Protein AF-A0A742RBG1-F1 (afdb_monomer)

Organism: Salmonella enterica (NCBI:txid28901)

Foldseek 3Di:
DPPPVVVLVVVLVVVLVCQQVFHKDKDFPPAPPVGRVSVVVLVVCVVVPQWDWDDDPTMIIIHGDPPHHPPPPVVPPD

Nearest PDB structures (foldseek):
  8b2l-assembly1_l1  TM=6.372E-01  e=3.896E-02  Nicotiana tabacum
  6zj3-assembly1_SN  TM=6.360E-01  e=5.472E-02  Euglena gracilis
  7tbu-assembly1_A  TM=5.996E-01  e=3.690E+00  Candida albicans Ca6
  7tbu-assembly2_B  TM=5.692E-01  e=3.690E+00  Candida albicans Ca6
  7u5s-assembly1_B  TM=5.754E-01  e=4.842E+00  Candida albicans

Structure (mmCIF, N/CA/C/O backbone):
data_AF-A0A742RBG1-F1
#
_entry.id   AF-A0A742RBG1-F1
#
loop_
_atom_site.group_PDB
_atom_site.id
_atom_site.type_symbol
_atom_site.label_atom_id
_atom_site.label_alt_id
_atom_site.label_comp_id
_atom_site.label_asym_id
_atom_site.label_entity_id
_atom_site.label_seq_id
_atom_site.pdbx_PDB_ins_code
_atom_site.Cartn_x
_atom_site.Cartn_y
_atom_site.Cartn_z
_atom_site.occupancy
_atom_site.B_iso_or_equiv
_atom_site.auth_seq_id
_atom_site.auth_comp_id
_atom_site.auth_asym_id
_atom_site.auth_atom_id
_atom_site.pdbx_PDB_model_num
ATOM 1 N N . MET A 1 1 ? 29.097 -0.274 6.419 1.00 35.00 1 MET A N 1
ATOM 2 C CA . MET A 1 1 ? 28.034 0.649 6.880 1.00 35.00 1 MET A CA 1
ATOM 3 C C . MET A 1 1 ? 26.689 0.145 6.362 1.00 35.00 1 MET A C 1
ATOM 5 O O . MET A 1 1 ? 26.402 0.304 5.185 1.00 35.00 1 MET A O 1
ATOM 9 N N . ASN A 1 2 ? 25.898 -0.526 7.209 1.00 37.50 2 ASN A N 1
ATOM 10 C CA . ASN A 1 2 ? 24.567 -1.061 6.868 1.00 37.50 2 ASN A CA 1
ATOM 11 C C . ASN A 1 2 ? 23.485 0.029 6.993 1.00 37.50 2 ASN A C 1
ATOM 13 O O . ASN A 1 2 ? 22.590 -0.043 7.832 1.00 37.50 2 ASN A O 1
ATOM 17 N N . THR A 1 3 ? 23.584 1.074 6.174 1.00 42.94 3 THR A N 1
ATOM 18 C 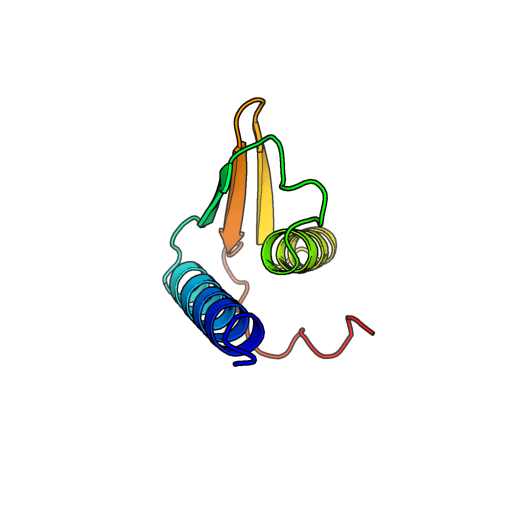CA . THR A 1 3 ? 22.729 2.274 6.249 1.00 42.94 3 THR A CA 1
ATOM 19 C C . THR A 1 3 ? 21.378 2.108 5.533 1.00 42.94 3 THR A C 1
ATOM 21 O O . THR A 1 3 ? 20.538 3.001 5.571 1.00 42.94 3 THR A O 1
ATOM 24 N N . THR A 1 4 ? 21.139 0.970 4.875 1.00 53.44 4 THR A N 1
ATOM 25 C CA . THR A 1 4 ? 20.000 0.776 3.958 1.00 53.44 4 THR A CA 1
ATOM 26 C C . THR A 1 4 ? 18.714 0.313 4.654 1.00 53.44 4 THR A C 1
ATOM 28 O O . THR A 1 4 ? 17.618 0.592 4.174 1.00 53.44 4 THR A O 1
ATOM 31 N N . ASN A 1 5 ? 18.816 -0.381 5.794 1.00 52.97 5 ASN A N 1
ATOM 32 C CA . ASN A 1 5 ? 17.650 -0.968 6.474 1.00 52.97 5 ASN A CA 1
ATOM 33 C C . ASN A 1 5 ? 16.964 -0.006 7.456 1.00 52.97 5 ASN A C 1
ATOM 35 O O . ASN A 1 5 ? 15.739 -0.018 7.571 1.00 52.97 5 ASN A O 1
ATOM 39 N N . SER A 1 6 ? 17.722 0.868 8.123 1.00 55.41 6 SER A N 1
ATOM 40 C CA . SER A 1 6 ? 17.165 1.855 9.059 1.00 55.41 6 SER A CA 1
ATOM 41 C C . SER A 1 6 ? 16.358 2.947 8.348 1.00 55.41 6 SER A C 1
ATOM 43 O O . SER A 1 6 ? 15.314 3.357 8.858 1.00 55.41 6 SER A O 1
ATOM 45 N N . GLY A 1 7 ? 16.788 3.368 7.151 1.00 61.34 7 GLY A N 1
ATOM 46 C CA . GLY A 1 7 ? 16.030 4.286 6.291 1.00 61.34 7 GLY A CA 1
ATOM 47 C C . GLY A 1 7 ? 14.676 3.700 5.887 1.00 61.34 7 GLY A C 1
ATOM 48 O O . GLY A 1 7 ? 13.640 4.297 6.158 1.00 61.34 7 GLY A O 1
ATOM 49 N N . ARG A 1 8 ? 14.671 2.456 5.389 1.00 70.31 8 ARG A N 1
ATOM 50 C CA . ARG A 1 8 ? 13.450 1.749 4.962 1.00 70.31 8 ARG A CA 1
ATOM 51 C C . ARG A 1 8 ? 12.417 1.581 6.079 1.00 70.31 8 ARG A C 1
ATOM 53 O O . ARG A 1 8 ? 11.223 1.724 5.829 1.00 70.31 8 ARG A O 1
ATOM 60 N N . PHE A 1 9 ? 12.857 1.300 7.307 1.00 74.06 9 PHE A N 1
ATOM 61 C CA . PHE A 1 9 ? 11.944 1.194 8.449 1.00 74.06 9 PHE A CA 1
ATOM 62 C C . PHE A 1 9 ? 11.344 2.553 8.837 1.00 74.06 9 PHE A C 1
ATOM 64 O O . PHE A 1 9 ? 10.148 2.649 9.108 1.00 74.06 9 PHE A O 1
ATOM 71 N N . ARG A 1 10 ? 12.139 3.630 8.817 1.00 79.56 10 ARG A N 1
ATOM 72 C CA . ARG A 1 10 ? 11.628 4.989 9.062 1.00 79.56 10 ARG A CA 1
ATOM 73 C C . ARG A 1 10 ? 10.634 5.427 7.987 1.00 79.56 10 ARG A C 1
ATOM 75 O O . ARG A 1 10 ? 9.596 5.990 8.331 1.00 79.56 10 ARG A O 1
ATOM 82 N N . ASP A 1 11 ? 10.907 5.111 6.723 1.00 80.94 11 ASP A N 1
ATOM 83 C CA . ASP A 1 11 ? 10.009 5.394 5.598 1.00 80.94 11 ASP A CA 1
ATOM 84 C C . ASP A 1 11 ? 8.681 4.644 5.735 1.00 80.94 11 ASP A C 1
ATOM 86 O O . ASP A 1 11 ? 7.612 5.208 5.487 1.00 80.94 11 ASP A O 1
ATOM 90 N N . PHE A 1 12 ? 8.736 3.394 6.204 1.00 84.56 12 PHE A N 1
ATOM 91 C CA . PHE A 1 12 ? 7.554 2.610 6.540 1.00 84.56 12 PHE A CA 1
ATOM 92 C C . PHE A 1 12 ? 6.733 3.274 7.652 1.00 84.56 12 PHE A C 1
ATOM 94 O O . PHE A 1 12 ? 5.557 3.565 7.447 1.00 84.56 12 PHE A O 1
ATOM 101 N N . ILE A 1 13 ? 7.340 3.592 8.800 1.00 85.38 13 ILE A N 1
ATOM 102 C CA . ILE A 1 13 ? 6.629 4.235 9.919 1.00 85.38 13 ILE A CA 1
ATOM 103 C C . ILE A 1 13 ? 6.033 5.585 9.499 1.00 85.38 13 ILE A C 1
ATOM 105 O O . ILE A 1 13 ? 4.890 5.891 9.838 1.00 85.38 13 ILE A O 1
ATOM 109 N N . SER A 1 14 ? 6.777 6.380 8.727 1.00 88.62 14 SER A N 1
ATOM 110 C CA . SER A 1 14 ? 6.290 7.646 8.172 1.00 88.62 14 SER A CA 1
ATOM 111 C C . SER A 1 14 ? 5.069 7.427 7.274 1.00 88.62 14 SER A C 1
ATOM 113 O O . SER A 1 14 ? 4.047 8.091 7.437 1.00 88.62 14 SER A O 1
ATOM 115 N N . THR A 1 15 ? 5.133 6.434 6.386 1.00 90.62 15 THR A N 1
ATOM 116 C CA . THR A 1 15 ? 4.029 6.041 5.501 1.00 90.62 15 THR A CA 1
ATOM 117 C C . THR A 1 15 ? 2.778 5.651 6.284 1.00 90.62 15 THR A C 1
ATOM 119 O O . THR A 1 15 ? 1.695 6.161 5.997 1.00 90.62 15 THR A O 1
ATOM 122 N N . MET A 1 16 ? 2.925 4.811 7.310 1.00 88.81 16 MET A N 1
ATOM 123 C CA . MET A 1 16 ? 1.803 4.376 8.143 1.00 88.81 16 MET A CA 1
ATOM 124 C C . MET A 1 16 ? 1.154 5.558 8.866 1.00 88.81 16 MET A C 1
ATOM 126 O O . MET A 1 16 ? -0.055 5.740 8.762 1.00 88.81 16 MET A O 1
ATOM 130 N N . ARG A 1 17 ? 1.948 6.446 9.478 1.00 89.88 17 ARG A N 1
ATOM 131 C CA . ARG A 1 17 ? 1.430 7.657 10.143 1.00 89.88 17 ARG A CA 1
ATOM 132 C C . ARG A 1 17 ? 0.688 8.594 9.192 1.00 89.88 17 ARG A C 1
ATOM 134 O O . ARG A 1 17 ? -0.278 9.242 9.590 1.00 89.88 17 ARG A O 1
ATOM 141 N N . ARG A 1 18 ? 1.136 8.707 7.938 1.00 91.88 18 ARG A N 1
ATOM 142 C CA . ARG A 1 18 ? 0.434 9.505 6.918 1.00 91.88 18 ARG A CA 1
ATOM 143 C C . ARG A 1 18 ? -0.937 8.905 6.611 1.00 91.88 1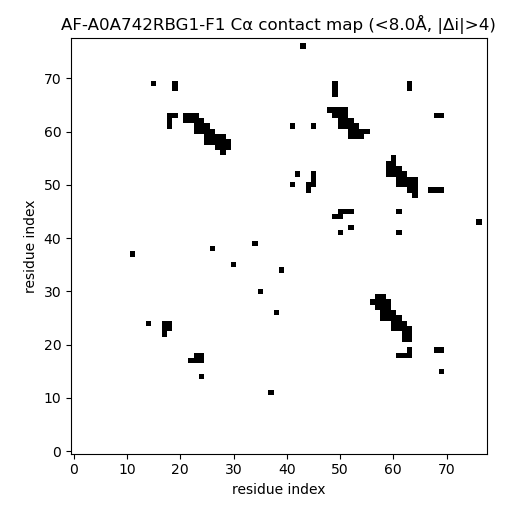8 ARG A C 1
ATOM 145 O O . ARG A 1 18 ? -1.918 9.644 6.588 1.00 91.88 18 ARG A O 1
ATOM 152 N N . LEU A 1 19 ? -1.015 7.585 6.455 1.00 91.88 19 LEU A N 1
ATOM 153 C CA . LEU A 1 19 ? -2.279 6.882 6.227 1.00 91.88 19 LEU A CA 1
ATOM 154 C C . LEU A 1 19 ? -3.227 6.975 7.434 1.00 91.88 19 LEU A C 1
ATOM 156 O O . LEU A 1 19 ? -4.417 7.200 7.233 1.00 91.88 19 LEU A O 1
ATOM 160 N N . GLU A 1 20 ? -2.718 6.876 8.668 1.00 89.00 20 GLU A N 1
ATOM 161 C CA . GLU A 1 20 ? -3.507 7.052 9.905 1.00 89.00 20 GLU A CA 1
ATOM 162 C C . GLU A 1 20 ? -4.132 8.446 9.994 1.00 89.00 20 GLU A C 1
ATOM 164 O O . GLU A 1 20 ? -5.269 8.603 10.425 1.00 89.00 20 GLU A O 1
ATOM 169 N N . ARG A 1 21 ? -3.422 9.468 9.508 1.00 90.94 21 ARG A N 1
ATOM 170 C CA . ARG A 1 21 ? -3.936 10.843 9.390 1.00 90.94 21 ARG A CA 1
ATOM 171 C C . ARG A 1 21 ? -4.910 11.028 8.220 1.00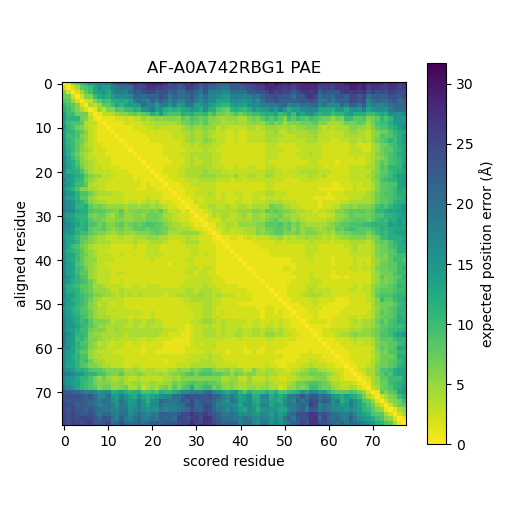 90.94 21 ARG A C 1
ATOM 173 O O . ARG A 1 21 ? -5.284 12.156 7.912 1.00 90.94 21 ARG A O 1
ATOM 180 N N . GLY A 1 22 ? -5.275 9.952 7.525 1.00 89.81 22 GLY A N 1
ATOM 181 C CA . GLY A 1 22 ? -6.163 9.978 6.366 1.00 89.81 22 GLY A CA 1
ATOM 182 C C . GLY A 1 22 ? -5.520 10.517 5.086 1.00 89.81 22 GLY A C 1
ATOM 183 O O . GLY A 1 22 ? -6.238 10.751 4.110 1.00 89.81 22 GLY A O 1
ATOM 184 N N . GLN A 1 23 ? -4.195 10.712 5.060 1.00 94.06 23 GLN A N 1
ATOM 185 C CA . GLN A 1 23 ? -3.489 11.157 3.860 1.00 94.06 23 GLN A CA 1
ATOM 186 C C . GLN A 1 23 ? -3.357 10.016 2.851 1.00 94.06 23 GLN A C 1
ATOM 188 O O . GLN A 1 23 ? -3.190 8.851 3.211 1.00 94.06 23 GLN A O 1
ATOM 193 N N . THR A 1 24 ? -3.368 10.371 1.570 1.00 94.44 24 THR A N 1
ATOM 194 C CA . THR A 1 24 ? -3.038 9.442 0.491 1.00 94.44 24 THR A CA 1
ATOM 195 C C . THR A 1 24 ? -1.524 9.284 0.389 1.00 94.44 24 THR A C 1
ATOM 197 O O . THR A 1 24 ? -0.779 10.267 0.390 1.00 94.44 24 THR A O 1
ATOM 200 N N . VAL A 1 25 ? -1.068 8.041 0.270 1.00 94.19 25 VAL A N 1
ATOM 201 C CA . VAL A 1 25 ? 0.328 7.707 -0.023 1.00 94.19 25 VAL A CA 1
ATOM 202 C C . VAL A 1 25 ? 0.429 7.218 -1.457 1.00 94.19 25 VAL A C 1
ATOM 204 O O . VAL A 1 25 ? -0.406 6.446 -1.920 1.00 94.19 25 VAL A O 1
ATOM 207 N N . MET A 1 26 ? 1.466 7.665 -2.156 1.00 94.25 26 MET A N 1
ATOM 208 C CA . MET A 1 26 ? 1.653 7.413 -3.575 1.00 94.25 26 MET A CA 1
ATOM 209 C C . MET A 1 26 ? 3.043 6.846 -3.856 1.00 94.25 26 MET A C 1
ATOM 211 O O . MET A 1 26 ? 4.035 7.318 -3.304 1.00 94.25 26 MET A O 1
ATOM 215 N N . PHE A 1 27 ? 3.104 5.857 -4.747 1.00 91.25 27 PHE A N 1
ATOM 216 C CA . PHE A 1 27 ? 4.348 5.287 -5.261 1.00 91.25 27 PHE A CA 1
ATOM 217 C C . PHE A 1 27 ? 4.401 5.428 -6.777 1.00 91.25 27 PHE A C 1
ATOM 219 O O . PHE A 1 27 ? 3.508 4.938 -7.470 1.00 91.25 27 PHE A O 1
ATOM 226 N N . HIS A 1 28 ? 5.453 6.067 -7.282 1.00 91.00 28 HIS A N 1
ATOM 227 C CA . HIS A 1 28 ? 5.689 6.220 -8.715 1.00 91.00 28 HIS A CA 1
ATOM 228 C C . HIS A 1 28 ? 6.107 4.903 -9.374 1.00 91.00 28 HIS A C 1
ATOM 230 O O . HIS A 1 28 ? 6.729 4.040 -8.749 1.00 91.00 28 HIS A O 1
ATOM 236 N N . LYS A 1 29 ? 5.755 4.776 -10.652 1.00 86.94 29 LYS A N 1
ATOM 237 C CA . LYS A 1 29 ? 6.149 3.694 -11.550 1.00 86.94 29 LYS A CA 1
ATOM 238 C C . LYS A 1 29 ? 7.210 4.208 -12.546 1.00 86.94 29 LYS A C 1
ATOM 240 O O . LYS A 1 29 ? 7.190 5.395 -12.865 1.00 86.94 29 LYS A O 1
ATOM 245 N N . PRO A 1 30 ? 8.092 3.338 -13.070 1.00 87.12 30 PRO A N 1
ATOM 246 C CA . PRO A 1 30 ? 8.205 1.920 -12.738 1.00 87.12 30 PRO A CA 1
ATOM 247 C C . PRO A 1 30 ? 8.741 1.721 -11.317 1.00 87.12 30 PRO A C 1
ATOM 249 O O . PRO A 1 30 ? 9.513 2.529 -10.804 1.00 87.12 30 PRO A O 1
ATOM 252 N N . TYR A 1 31 ? 8.300 0.649 -10.660 1.00 80.50 31 TYR A N 1
ATOM 253 C CA . TYR A 1 31 ? 8.878 0.281 -9.372 1.00 80.50 31 TYR A CA 1
ATOM 254 C C . TYR A 1 31 ? 10.363 -0.068 -9.555 1.00 80.50 31 TYR A C 1
ATOM 256 O O . TYR A 1 31 ? 10.739 -0.552 -10.626 1.00 80.50 31 TYR A O 1
ATOM 264 N N . PRO A 1 32 ? 11.208 0.138 -8.528 1.00 83.50 32 PRO A N 1
ATOM 265 C CA . PRO A 1 32 ? 12.596 -0.299 -8.581 1.00 83.50 32 PRO A CA 1
ATOM 266 C C . PRO A 1 32 ? 12.682 -1.789 -8.954 1.00 83.50 32 PRO A C 1
ATOM 268 O O . PRO A 1 32 ? 11.828 -2.558 -8.507 1.00 83.50 32 PRO A O 1
ATOM 271 N N . PRO A 1 33 ? 13.715 -2.234 -9.693 1.00 81.38 33 PRO A N 1
ATOM 272 C CA . PRO A 1 33 ? 13.880 -3.646 -10.063 1.00 81.38 33 PRO A CA 1
ATOM 273 C C . PRO A 1 33 ? 13.938 -4.590 -8.854 1.00 81.38 33 PRO A C 1
ATOM 275 O O . PRO A 1 33 ? 13.529 -5.741 -8.927 1.00 81.38 33 PRO A O 1
ATOM 278 N N . THR A 1 34 ? 14.413 -4.080 -7.716 1.00 83.56 34 THR A N 1
ATOM 279 C CA . THR A 1 34 ? 14.471 -4.788 -6.428 1.00 83.56 34 THR A CA 1
ATOM 280 C C . THR A 1 34 ? 13.142 -4.778 -5.663 1.00 83.56 34 THR A C 1
ATOM 282 O O . THR A 1 34 ? 13.063 -5.279 -4.542 1.00 83.56 34 THR A O 1
ATOM 285 N N . GLY A 1 35 ? 12.093 -4.207 -6.258 1.00 81.50 35 GLY A N 1
ATOM 286 C CA . GLY A 1 35 ? 10.790 -4.001 -5.648 1.00 81.50 35 GLY A CA 1
ATOM 287 C C . GLY A 1 35 ? 10.766 -2.858 -4.633 1.00 81.50 35 GLY A C 1
ATOM 288 O O . GLY A 1 35 ? 11.763 -2.197 -4.337 1.00 81.50 35 GLY A O 1
ATOM 289 N N . ASN A 1 36 ? 9.580 -2.617 -4.078 1.00 85.88 36 ASN A N 1
ATOM 290 C CA . ASN A 1 36 ? 9.386 -1.701 -2.962 1.00 85.88 36 ASN A CA 1
ATOM 291 C C . ASN A 1 36 ? 8.617 -2.439 -1.851 1.00 85.88 36 ASN A C 1
ATOM 293 O O . ASN A 1 36 ? 7.410 -2.649 -1.998 1.00 85.88 36 ASN A O 1
ATOM 297 N N . PRO A 1 37 ? 9.288 -2.839 -0.752 1.00 84.56 37 PRO A N 1
ATOM 298 C CA . PRO A 1 37 ? 8.658 -3.594 0.333 1.00 84.56 37 PRO A CA 1
ATOM 299 C C . PRO A 1 37 ? 7.450 -2.886 0.955 1.00 84.56 37 PRO A C 1
ATOM 301 O O . PRO A 1 37 ? 6.469 -3.539 1.303 1.00 84.56 37 PRO A O 1
ATOM 304 N N . VAL A 1 38 ? 7.484 -1.551 1.048 1.00 88.12 38 VAL A N 1
ATOM 305 C CA . VAL A 1 38 ? 6.364 -0.765 1.581 1.00 88.12 38 VAL A CA 1
ATOM 306 C C . VAL A 1 38 ? 5.177 -0.840 0.624 1.00 88.12 38 VAL A C 1
ATOM 308 O O . VAL A 1 38 ? 4.074 -1.166 1.048 1.00 88.12 38 VAL A O 1
ATOM 311 N N . ALA A 1 39 ? 5.396 -0.629 -0.676 1.00 88.50 39 ALA A N 1
ATOM 312 C CA . ALA A 1 39 ? 4.330 -0.746 -1.673 1.00 88.50 39 ALA A CA 1
ATOM 313 C C . ALA A 1 39 ? 3.734 -2.165 -1.729 1.00 88.50 39 ALA A C 1
ATOM 315 O O . ALA A 1 39 ? 2.522 -2.312 -1.876 1.00 88.50 39 ALA A O 1
ATOM 316 N N . PHE A 1 40 ? 4.567 -3.202 -1.574 1.00 88.25 40 PHE A N 1
ATOM 317 C CA . PHE A 1 40 ? 4.111 -4.590 -1.475 1.00 88.25 40 PHE A CA 1
ATOM 318 C C . PHE A 1 40 ? 3.200 -4.799 -0.258 1.00 88.25 40 PHE A C 1
ATOM 320 O O . PHE A 1 40 ? 2.092 -5.319 -0.392 1.00 88.25 40 PHE A O 1
ATOM 327 N N . TYR A 1 41 ? 3.633 -4.338 0.917 1.00 87.75 41 TYR A N 1
ATOM 32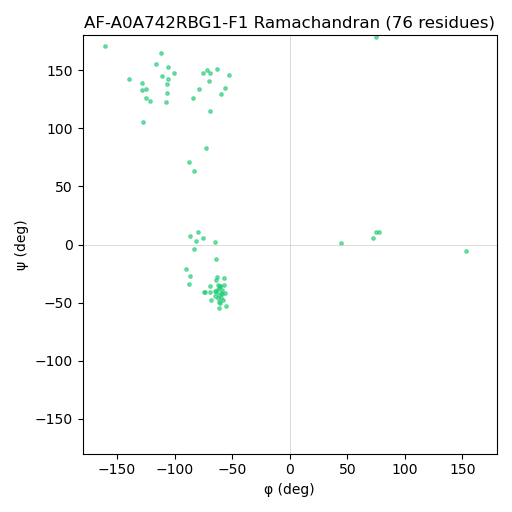8 C CA . TYR A 1 41 ? 2.859 -4.449 2.150 1.00 87.75 41 TYR A CA 1
ATOM 329 C C . TYR A 1 41 ? 1.517 -3.704 2.075 1.00 87.75 41 TYR A C 1
ATOM 331 O O . TYR A 1 41 ? 0.476 -4.248 2.439 1.00 87.75 41 TYR A O 1
ATOM 339 N N . 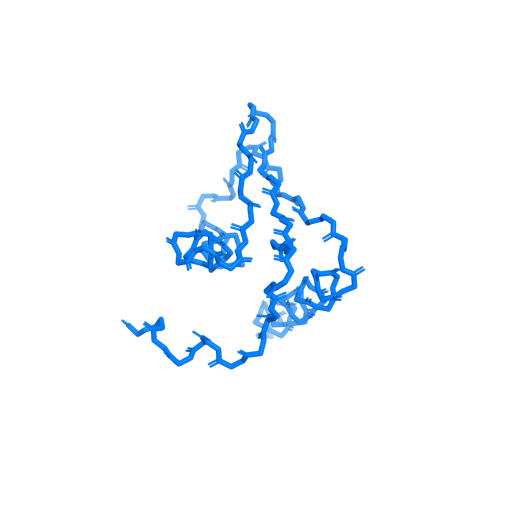LEU A 1 42 ? 1.507 -2.485 1.531 1.00 90.75 42 LEU A N 1
ATOM 340 C CA . LEU A 1 42 ? 0.267 -1.733 1.312 1.00 90.75 42 LEU A CA 1
ATOM 341 C C . LEU A 1 42 ? -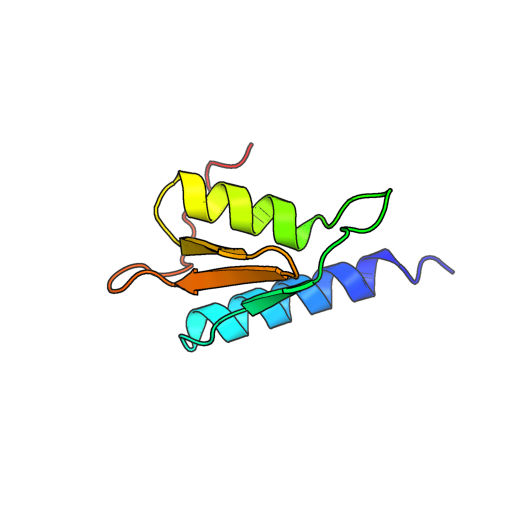0.657 -2.420 0.296 1.00 90.75 42 LEU A C 1
ATOM 343 O O . LEU A 1 42 ? -1.879 -2.337 0.426 1.00 90.75 42 LEU A O 1
ATOM 347 N N . GLY A 1 43 ? -0.091 -3.138 -0.679 1.00 91.19 43 GLY A N 1
ATOM 348 C CA . GLY A 1 43 ? -0.833 -4.038 -1.559 1.00 91.19 43 GLY A CA 1
ATOM 349 C C . GLY A 1 43 ? -1.623 -5.076 -0.764 1.00 91.19 43 GLY A C 1
ATOM 350 O O . GLY A 1 43 ? -2.842 -5.123 -0.888 1.00 91.19 43 GLY A O 1
ATOM 351 N N . ARG A 1 44 ? -0.962 -5.800 0.147 1.00 90.50 44 ARG A N 1
ATOM 352 C CA . ARG A 1 44 ? -1.619 -6.787 1.025 1.00 90.50 44 ARG A CA 1
ATOM 353 C C . ARG A 1 44 ? -2.719 -6.173 1.888 1.00 90.50 44 ARG A C 1
ATOM 355 O O . ARG A 1 44 ? -3.797 -6.745 1.998 1.00 90.50 44 ARG A O 1
ATOM 362 N N . LEU A 1 45 ? -2.477 -4.993 2.466 1.00 89.50 45 LEU A N 1
ATOM 363 C CA . LEU A 1 45 ? -3.499 -4.275 3.239 1.00 89.50 45 LEU A CA 1
ATOM 364 C C . LEU A 1 45 ? -4.705 -3.853 2.388 1.00 89.50 45 LEU A C 1
ATOM 366 O O . LEU A 1 45 ? -5.818 -3.732 2.900 1.00 89.50 45 LEU A O 1
ATOM 370 N N . SER A 1 46 ? -4.492 -3.631 1.094 1.00 91.25 46 SER A N 1
ATOM 371 C CA . SER A 1 46 ? -5.579 -3.357 0.157 1.00 91.25 46 SER A CA 1
ATOM 372 C C . SER A 1 46 ? -6.384 -4.620 -0.142 1.00 91.25 46 SER A C 1
ATOM 374 O O . SER A 1 46 ? -7.610 -4.568 -0.138 1.00 91.25 46 SER A O 1
ATOM 376 N N . ASP A 1 47 ? -5.708 -5.759 -0.315 1.00 90.50 47 ASP A N 1
ATOM 377 C CA . ASP A 1 47 ? -6.348 -7.055 -0.579 1.00 90.50 47 ASP A CA 1
ATOM 378 C C . ASP A 1 47 ? -7.261 -7.494 0.582 1.00 90.50 47 ASP A C 1
ATOM 380 O O . ASP A 1 47 ? -8.334 -8.047 0.354 1.00 90.50 47 ASP A O 1
ATOM 384 N N . VAL A 1 48 ? -6.890 -7.185 1.833 1.00 88.44 48 VAL A N 1
ATOM 385 C CA . VAL A 1 48 ? -7.723 -7.453 3.027 1.00 88.44 48 VAL A CA 1
ATOM 386 C C . VAL A 1 48 ? -8.725 -6.331 3.347 1.00 88.44 48 VAL A C 1
ATOM 388 O O . VAL A 1 48 ? -9.372 -6.346 4.395 1.00 88.44 48 VAL A O 1
ATOM 391 N N . GLY A 1 49 ? -8.855 -5.335 2.466 1.00 90.12 49 GLY A N 1
ATOM 392 C CA . GLY A 1 49 ? -9.871 -4.283 2.550 1.00 90.12 49 GLY A CA 1
ATOM 393 C C . GLY A 1 49 ? -9.609 -3.171 3.572 1.00 90.12 49 GLY A C 1
ATOM 394 O O . GLY A 1 49 ? -10.513 -2.367 3.815 1.00 90.12 49 GLY A O 1
ATOM 395 N N . VAL A 1 50 ? -8.404 -3.097 4.151 1.00 91.50 50 VAL A N 1
ATOM 396 C CA . VAL A 1 50 ? -7.986 -2.011 5.062 1.00 91.50 50 VAL A CA 1
ATOM 397 C C . VAL A 1 50 ? -7.703 -0.731 4.274 1.00 91.50 50 VAL A C 1
ATOM 399 O O . VAL A 1 50 ? -8.093 0.364 4.687 1.00 91.50 50 VAL A O 1
ATOM 402 N N . LEU A 1 51 ? -7.054 -0.862 3.116 1.00 93.75 51 LEU A N 1
ATOM 403 C CA . LEU A 1 51 ? -6.725 0.260 2.241 1.00 93.75 51 LEU A CA 1
ATOM 404 C C . LEU A 1 51 ? -7.537 0.223 0.948 1.00 93.75 51 LEU A C 1
ATOM 406 O O . LEU A 1 51 ? -7.786 -0.828 0.367 1.00 93.75 51 LEU A O 1
ATOM 410 N N . ASN A 1 52 ? -7.885 1.403 0.451 1.00 94.62 52 ASN A N 1
ATOM 411 C CA . ASN A 1 52 ? -8.282 1.581 -0.935 1.00 94.62 52 ASN A CA 1
ATOM 412 C C . ASN A 1 52 ? -7.024 1.743 -1.791 1.00 94.62 52 ASN A C 1
ATOM 414 O O . ASN A 1 52 ? -6.213 2.637 -1.533 1.00 94.62 52 ASN A O 1
ATOM 418 N N . ARG A 1 53 ? -6.901 0.918 -2.833 1.00 95.19 53 ARG A N 1
ATOM 419 C CA . ARG A 1 53 ? -5.835 0.995 -3.836 1.00 95.19 53 ARG A CA 1
ATOM 420 C C . ARG A 1 53 ? -6.385 1.538 -5.147 1.00 95.19 53 ARG A C 1
ATOM 422 O O . ARG A 1 53 ? -7.366 1.015 -5.668 1.00 95.19 53 ARG A O 1
ATOM 429 N N . ARG A 1 54 ? -5.719 2.542 -5.718 1.00 95.50 54 ARG A N 1
ATOM 430 C CA . ARG A 1 54 ? -5.974 3.015 -7.089 1.00 95.50 54 ARG A CA 1
ATOM 431 C C . ARG A 1 54 ? -4.684 2.978 -7.889 1.00 95.50 54 ARG A C 1
ATOM 433 O O . ARG A 1 54 ? -3.664 3.499 -7.456 1.00 95.50 54 ARG A O 1
ATOM 440 N N . SER A 1 55 ? -4.719 2.316 -9.040 1.00 92.81 55 SER A N 1
ATOM 441 C CA . SER A 1 55 ? -3.555 2.138 -9.907 1.00 92.81 55 SER A CA 1
ATOM 442 C C . SER A 1 55 ? -3.705 3.013 -11.146 1.00 92.81 55 SER A C 1
ATOM 444 O O . SER A 1 55 ? -4.665 2.856 -11.892 1.00 92.81 55 SER A O 1
ATOM 446 N N . PHE A 1 56 ? -2.736 3.894 -11.371 1.00 94.00 56 PHE A N 1
ATOM 447 C CA . PHE A 1 56 ? -2.621 4.757 -12.545 1.00 94.00 56 PHE A CA 1
ATOM 448 C C . PHE A 1 56 ? -1.408 4.340 -13.390 1.00 94.00 56 PHE A C 1
ATOM 450 O O . PHE A 1 56 ? -0.540 3.613 -12.894 1.00 94.00 56 PH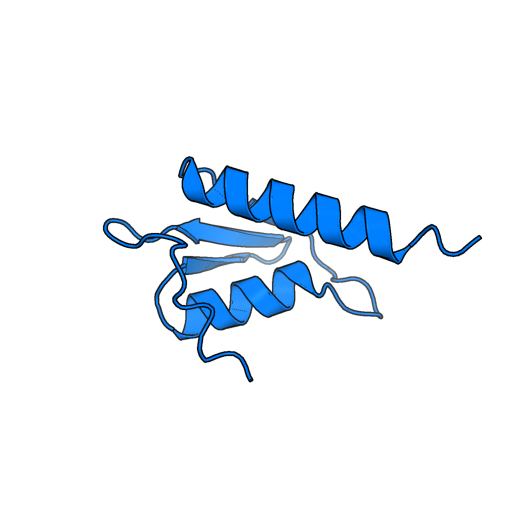E A O 1
ATOM 457 N N . PRO A 1 57 ? -1.289 4.781 -14.654 1.00 93.50 57 PRO A N 1
ATOM 458 C CA . PRO A 1 57 ? -0.110 4.478 -15.469 1.00 93.50 57 PRO A CA 1
ATOM 459 C C . PRO A 1 57 ? 1.208 4.936 -14.822 1.00 93.50 57 PRO A C 1
ATOM 461 O O . PRO A 1 57 ? 2.174 4.178 -14.803 1.00 93.50 57 PRO A O 1
ATOM 464 N N . ALA A 1 58 ? 1.226 6.129 -14.217 1.00 94.56 58 ALA A N 1
ATOM 465 C CA . ALA A 1 58 ? 2.431 6.732 -13.641 1.00 94.56 58 ALA A CA 1
ATOM 466 C C . ALA A 1 58 ? 2.678 6.381 -12.163 1.00 94.56 58 ALA A C 1
ATOM 468 O O . ALA A 1 58 ? 3.802 6.509 -11.677 1.00 94.56 58 ALA A O 1
ATOM 469 N N . HIS A 1 59 ? 1.652 5.956 -11.421 1.00 93.88 59 HIS A N 1
ATOM 470 C CA . HIS A 1 59 ? 1.754 5.749 -9.976 1.00 93.88 59 HIS A CA 1
ATOM 471 C C . HIS A 1 59 ? 0.653 4.845 -9.421 1.00 93.88 59 HIS A C 1
ATOM 473 O O . HIS A 1 59 ? -0.306 4.497 -10.104 1.00 93.88 59 HIS A O 1
ATOM 479 N N . THR A 1 60 ? 0.790 4.454 -8.159 1.00 94.44 60 THR A N 1
ATOM 480 C CA . THR A 1 60 ? -0.258 3.774 -7.390 1.00 94.44 60 THR A CA 1
ATOM 481 C C . THR A 1 60 ? -0.514 4.547 -6.108 1.00 94.44 60 THR A C 1
ATOM 483 O O . THR A 1 60 ? 0.432 4.904 -5.406 1.00 94.44 60 THR A O 1
ATOM 486 N N . GLU A 1 61 ? -1.785 4.769 -5.798 1.00 95.94 61 GLU A N 1
ATOM 487 C CA . GLU A 1 61 ? -2.254 5.448 -4.597 1.00 95.94 61 GLU A CA 1
ATOM 488 C C . GLU A 1 61 ? -2.844 4.456 -3.601 1.00 95.94 61 GLU A C 1
ATOM 490 O O . GLU A 1 61 ? -3.559 3.520 -3.973 1.00 95.94 61 GLU A O 1
ATOM 495 N N . PHE A 1 62 ? -2.578 4.721 -2.328 1.00 95.31 62 PHE A N 1
ATOM 496 C CA . PHE A 1 62 ? -3.110 4.003 -1.185 1.00 95.31 62 PHE A CA 1
ATOM 497 C C . PHE A 1 62 ? -3.724 5.000 -0.212 1.00 95.31 62 PHE A C 1
ATOM 499 O O . PHE A 1 62 ? -3.105 6.009 0.133 1.00 95.31 62 PHE A O 1
ATOM 506 N N . ARG A 1 63 ? -4.936 4.708 0.253 1.00 95.19 63 ARG A N 1
ATOM 507 C CA . ARG A 1 63 ? -5.634 5.523 1.251 1.00 95.19 63 ARG A CA 1
ATOM 508 C C . ARG A 1 63 ? -6.340 4.628 2.252 1.00 95.19 63 ARG A C 1
ATOM 510 O O . ARG A 1 63 ? -6.911 3.613 1.860 1.00 95.19 63 ARG A O 1
ATOM 517 N N . LEU A 1 64 ? -6.347 5.024 3.522 1.00 93.38 64 LEU A N 1
ATOM 518 C CA . LEU A 1 64 ? -7.129 4.329 4.539 1.00 93.38 64 LEU A CA 1
ATOM 519 C C . LEU A 1 64 ? -8.616 4.345 4.170 1.00 93.38 64 LEU A C 1
ATOM 521 O O . LEU A 1 64 ? -9.171 5.390 3.814 1.00 93.38 64 LEU A O 1
ATOM 525 N N . ARG A 1 65 ? -9.256 3.175 4.200 1.00 91.31 65 ARG A N 1
ATOM 526 C CA . ARG A 1 65 ? -10.694 3.076 3.959 1.00 91.31 65 ARG A CA 1
ATOM 527 C C . ARG A 1 65 ? -11.447 3.683 5.146 1.00 91.31 65 ARG A C 1
ATOM 529 O O . ARG A 1 65 ? -11.048 3.508 6.291 1.00 91.31 65 ARG A O 1
ATOM 536 N N . SER A 1 66 ? -12.539 4.399 4.876 1.00 86.44 66 SER A N 1
ATOM 537 C CA . SER A 1 66 ? -13.367 4.989 5.937 1.00 86.44 66 SER A CA 1
ATOM 538 C C . SER A 1 66 ? -13.850 3.909 6.914 1.00 86.44 66 SER A C 1
ATOM 540 O O . SER A 1 66 ? -14.262 2.830 6.484 1.00 86.44 66 SER A O 1
ATOM 542 N N . GLY A 1 67 ? -13.745 4.186 8.216 1.00 84.62 67 GLY A N 1
ATOM 543 C CA . GLY A 1 67 ? -14.088 3.243 9.285 1.00 84.62 67 GLY A CA 1
ATOM 544 C C . GLY A 1 67 ? -13.100 2.087 9.473 1.00 84.62 67 GLY A C 1
ATOM 545 O O . GLY A 1 67 ? -13.382 1.182 10.251 1.00 84.62 67 GLY A O 1
ATOM 546 N N . GLN A 1 68 ? -11.967 2.074 8.762 1.00 85.56 68 GLN A N 1
ATOM 547 C CA . GLN A 1 68 ? -10.852 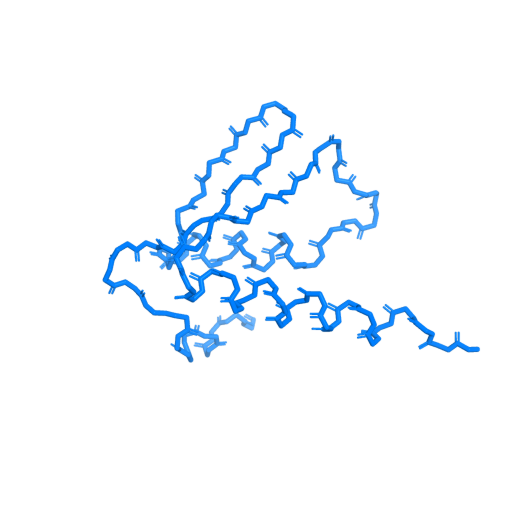1.175 9.056 1.00 85.56 68 GLN A CA 1
ATOM 548 C C . GLN A 1 68 ? -9.774 1.924 9.829 1.00 85.56 68 GLN A C 1
ATOM 550 O O . GLN A 1 68 ? -9.534 3.106 9.598 1.00 85.56 68 GLN A O 1
ATOM 555 N N . GLU A 1 69 ? -9.091 1.203 10.706 1.00 82.81 69 GLU A N 1
ATOM 556 C CA . GLU A 1 69 ? -7.895 1.674 11.388 1.00 82.81 69 GLU A CA 1
ATOM 557 C C . GLU A 1 69 ? -6.703 0.810 10.981 1.00 82.81 69 GLU A C 1
ATOM 559 O O . GLU A 1 69 ? -6.852 -0.362 10.625 1.00 82.81 69 GLU A O 1
ATOM 564 N N . LEU A 1 70 ? -5.498 1.370 11.082 1.00 78.75 70 LEU A N 1
ATOM 565 C CA . LEU A 1 70 ? -4.253 0.625 10.860 1.00 78.75 70 LEU A CA 1
ATOM 566 C C . LEU A 1 70 ? -3.844 -0.211 12.087 1.00 78.75 70 LEU A C 1
ATOM 568 O O . LEU A 1 70 ? -2.748 -0.769 12.138 1.00 78.75 70 LEU A O 1
ATOM 572 N N . THR A 1 71 ? -4.749 -0.333 13.060 1.00 65.69 71 THR A N 1
ATOM 573 C CA . THR A 1 71 ? -4.576 -1.013 14.341 1.00 65.69 71 THR A CA 1
ATOM 574 C C . THR A 1 71 ? -4.462 -2.528 14.150 1.00 65.69 71 THR A C 1
ATOM 576 O O . THR A 1 71 ? -5.416 -3.172 13.727 1.00 65.69 71 THR A O 1
ATOM 579 N N . TYR A 1 72 ? -3.293 -3.098 14.471 1.00 52.78 72 TYR A N 1
ATOM 580 C CA . TYR A 1 72 ? -2.979 -4.517 14.757 1.00 52.78 72 TYR A CA 1
ATOM 581 C C . TYR A 1 72 ? -3.536 -5.658 13.863 1.00 52.78 72 TYR A C 1
ATOM 583 O O . TYR A 1 72 ? -3.152 -6.808 14.084 1.00 52.78 72 TYR A O 1
ATOM 591 N N . LYS A 1 73 ? -4.299 -5.407 12.786 1.00 51.38 73 LYS A N 1
ATOM 592 C CA . LYS A 1 73 ? -4.625 -6.402 11.734 1.00 51.38 73 LYS A CA 1
ATOM 593 C C . LYS A 1 73 ? -3.395 -6.865 10.937 1.00 51.38 73 LYS A C 1
ATOM 595 O O . LYS A 1 73 ? -3.492 -7.706 10.054 1.00 51.38 73 LYS A O 1
ATOM 600 N N . ILE A 1 74 ? -2.218 -6.364 11.311 1.00 53.41 74 ILE A N 1
ATOM 601 C CA . ILE A 1 74 ? -0.898 -6.892 10.953 1.00 53.41 74 ILE A CA 1
ATOM 602 C C . ILE A 1 74 ? -0.675 -8.306 11.539 1.00 53.41 74 ILE A C 1
ATOM 604 O O . ILE A 1 74 ? 0.242 -9.005 11.121 1.00 53.41 74 ILE A O 1
ATOM 608 N N . ARG A 1 75 ? -1.526 -8.782 12.462 1.00 45.31 75 ARG A N 1
ATOM 609 C CA . ARG A 1 75 ? -1.606 -10.206 12.829 1.00 45.31 75 ARG A CA 1
ATOM 610 C C . ARG A 1 75 ? -2.272 -11.006 11.701 1.00 45.31 75 ARG A C 1
ATOM 612 O O . ARG A 1 75 ? -3.472 -11.245 11.743 1.00 45.31 75 ARG A O 1
ATOM 619 N N . GLY A 1 76 ? -1.498 -11.394 10.689 1.00 43.00 76 GLY A N 1
ATOM 620 C CA . GLY A 1 76 ? -1.974 -12.294 9.630 1.00 43.00 76 GLY A CA 1
ATOM 621 C C . GLY A 1 76 ? -1.280 -12.166 8.277 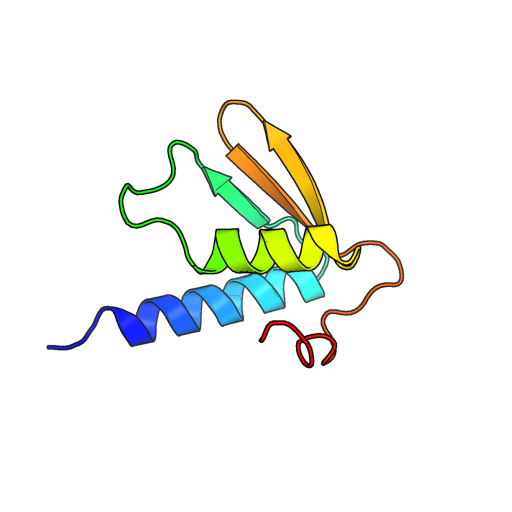1.00 43.00 76 GLY A C 1
ATOM 622 O O . GLY A 1 76 ? -1.550 -12.973 7.397 1.00 43.00 76 GLY A O 1
ATOM 623 N N . VAL A 1 77 ? -0.374 -11.198 8.093 1.00 42.94 77 VAL A N 1
ATOM 624 C CA . VAL A 1 77 ? 0.554 -11.214 6.949 1.00 42.94 77 VAL A CA 1
ATOM 625 C C . VAL A 1 77 ? 1.784 -12.026 7.364 1.00 42.94 77 VAL A C 1
ATOM 627 O O . VAL A 1 77 ? 2.836 -11.462 7.656 1.00 42.94 77 VAL A O 1
ATOM 630 N N . VAL A 1 78 ? 1.596 -13.341 7.487 1.00 34.31 78 VAL A N 1
ATOM 631 C CA . VAL A 1 78 ? 2.666 -14.346 7.579 1.00 34.31 78 VAL A CA 1
ATOM 632 C C . VAL A 1 78 ? 2.600 -15.181 6.313 1.00 34.31 78 VAL A C 1
ATOM 634 O O . VAL A 1 78 ? 1.469 -15.577 5.953 1.00 34.31 78 VAL A O 1
#

pLDDT: mean 81.1, std 17.09, range [34.31, 95.94]

Radius of gyration: 12.8 Å; Cα contacts (8 Å, |Δi|>4): 80; chains: 1; bounding box: 42×26×30 Å

Secondary structure (DSSP, 8-state):
---HHHHHHHHHHHHHHHHHTT--EEEESSPPTT--HHHHHHHHHHHTTSEEEEE-SSEEEEEEPTT---SSTTTT--

Sequence (78 aa):
MNTTNSGRFRDFISTMRRLERGQTVMFHKPYPPTGNPVAFYLGRLSDVGVLNRRSFPAHTEFRLRSGQELTYKIRGVV

Mean predicted aligned error: 7.01 Å

Solvent-accessible surface area (backbone atoms only — not comparable to full-atom values): 4762 Å² total; per-residue (Å²): 134,88,69,69,61,64,53,54,51,51,52,44,54,52,50,51,55,39,29,74,72,64,34,74,47,76,46,65,51,80,66,56,96,89,54,50,73,61,62,53,51,52,47,53,38,27,76,75,61,43,28,45,72,48,82,54,93,60,32,37,39,38,30,54,29,89,96,52,71,91,69,72,70,72,75,72,86,122